Protein AF-A0A9W6S9U0-F1 (afdb_monomer)

Foldseek 3Di:
DDDDDDDDPPPPPPPCLPDQDVVLQVVLVVQLVVLVVVPPRSPVVNVPGDDRSD

Structure (mmCIF, N/CA/C/O backbone):
data_AF-A0A9W6S9U0-F1
#
_entry.id   AF-A0A9W6S9U0-F1
#
loop_
_atom_site.group_PDB
_atom_site.id
_atom_site.type_symbol
_atom_site.label_atom_id
_atom_site.label_alt_id
_atom_site.label_comp_id
_atom_site.label_asym_id
_atom_site.label_entity_id
_atom_site.label_seq_id
_atom_site.pdbx_PDB_ins_code
_atom_site.Cartn_x
_atom_site.Cartn_y
_atom_site.Cartn_z
_atom_site.occupancy
_atom_site.B_iso_or_equiv
_atom_site.auth_seq_id
_atom_site.auth_comp_id
_atom_site.auth_asym_id
_atom_si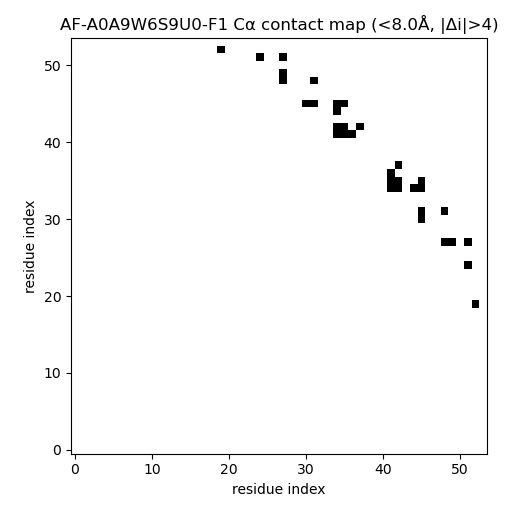te.auth_atom_id
_atom_site.pdbx_PDB_model_num
ATOM 1 N N . MET A 1 1 ? 57.213 -3.678 7.340 1.00 50.72 1 MET A N 1
ATOM 2 C CA . MET A 1 1 ? 56.295 -3.158 8.373 1.00 50.72 1 MET A CA 1
ATOM 3 C C . MET A 1 1 ? 56.103 -1.685 8.076 1.00 50.72 1 MET A C 1
ATOM 5 O O . MET A 1 1 ? 56.822 -0.847 8.601 1.00 50.72 1 MET A O 1
ATOM 9 N N . ASP A 1 2 ? 55.191 -1.417 7.153 1.00 51.59 2 ASP A N 1
ATOM 10 C CA . ASP A 1 2 ? 54.655 -0.110 6.794 1.00 51.59 2 ASP A CA 1
ATOM 11 C C . ASP A 1 2 ? 53.184 -0.095 7.225 1.00 51.59 2 ASP A C 1
ATOM 13 O O . ASP A 1 2 ? 52.478 -1.102 7.147 1.00 51.59 2 ASP A O 1
ATOM 17 N N . SER A 1 3 ? 52.783 1.009 7.841 1.00 51.00 3 SER A N 1
ATOM 18 C CA . SER A 1 3 ? 51.510 1.140 8.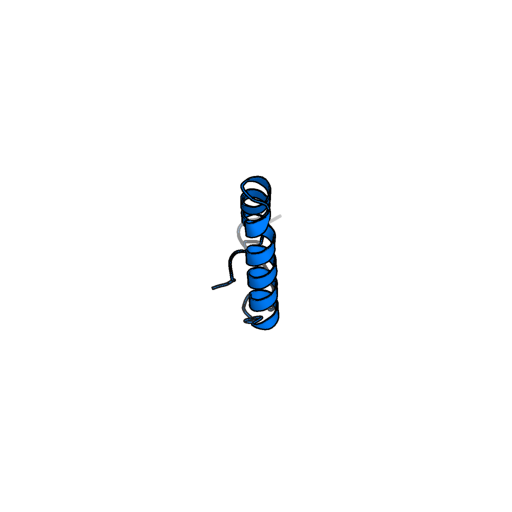536 1.00 51.00 3 SER A CA 1
ATOM 19 C C . SER A 1 3 ? 50.381 1.474 7.571 1.00 51.00 3 SER A C 1
ATOM 21 O O . SER A 1 3 ? 50.507 2.365 6.734 1.00 51.00 3 SER A O 1
ATOM 23 N N . SER A 1 4 ? 49.256 0.793 7.788 1.00 59.41 4 SER A N 1
ATOM 24 C CA . SER A 1 4 ? 47.907 1.114 7.332 1.00 59.41 4 SER A CA 1
ATOM 25 C C . SER A 1 4 ? 47.612 2.609 7.242 1.00 59.41 4 SER A C 1
ATOM 27 O O . SER A 1 4 ? 47.917 3.347 8.176 1.00 59.41 4 SER A O 1
ATOM 29 N N . SER A 1 5 ? 46.848 3.008 6.224 1.00 64.19 5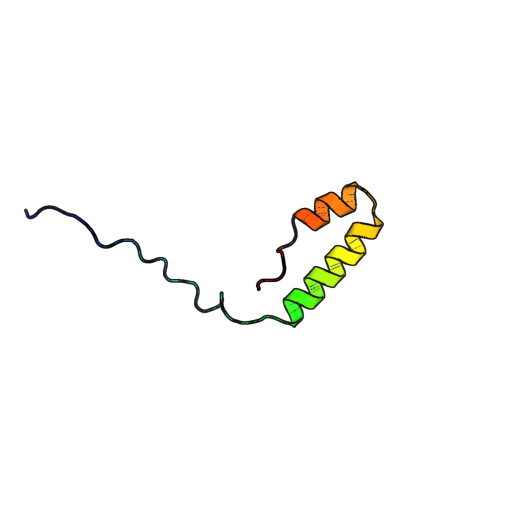 SER A N 1
ATOM 30 C CA . SER A 1 5 ? 45.577 3.725 6.411 1.00 64.19 5 SER A CA 1
ATOM 31 C C . SER A 1 5 ? 44.981 4.129 5.061 1.00 64.19 5 SER A C 1
ATOM 33 O O . SER A 1 5 ? 45.687 4.620 4.189 1.00 64.19 5 SER A O 1
ATOM 35 N N . SER A 1 6 ? 43.655 4.026 4.969 1.00 58.84 6 SER A N 1
ATOM 36 C CA . SER A 1 6 ? 42.802 4.755 4.021 1.00 58.84 6 SER A CA 1
ATOM 37 C C . SER A 1 6 ? 42.706 4.215 2.592 1.00 58.84 6 SER A C 1
ATOM 39 O O . SER A 1 6 ? 43.235 4.767 1.636 1.00 58.84 6 SER A O 1
ATOM 41 N N . GLY A 1 7 ? 41.862 3.200 2.449 1.00 47.53 7 GLY A N 1
ATOM 42 C CA . GLY A 1 7 ? 40.986 3.046 1.295 1.00 47.53 7 GLY A CA 1
ATOM 43 C C . GLY A 1 7 ? 39.673 2.512 1.837 1.00 47.53 7 GLY A C 1
ATOM 44 O O . GLY A 1 7 ? 39.628 1.369 2.280 1.00 47.53 7 GLY A O 1
ATOM 45 N N . ALA A 1 8 ? 38.663 3.376 1.935 1.00 49.31 8 ALA A N 1
ATOM 46 C CA . ALA A 1 8 ? 37.336 3.031 2.419 1.00 49.31 8 ALA A CA 1
ATOM 47 C C . ALA A 1 8 ? 36.857 1.727 1.768 1.00 49.31 8 ALA A C 1
ATOM 49 O O . ALA A 1 8 ? 37.111 1.505 0.583 1.00 49.31 8 ALA A O 1
ATOM 50 N N . ALA A 1 9 ? 36.156 0.887 2.532 1.00 52.75 9 ALA A N 1
ATOM 51 C CA . ALA A 1 9 ? 35.298 -0.131 1.952 1.00 52.75 9 ALA A CA 1
ATOM 52 C C . ALA A 1 9 ? 34.274 0.618 1.092 1.00 52.75 9 ALA A C 1
ATOM 54 O O . ALA A 1 9 ? 33.256 1.093 1.590 1.00 52.75 9 ALA A O 1
ATOM 55 N N . GLY A 1 10 ? 34.620 0.839 -0.177 1.00 44.50 10 GLY A N 1
ATOM 56 C CA . GLY A 1 10 ? 33.697 1.303 -1.185 1.00 44.50 10 GLY A CA 1
ATOM 57 C C . GLY A 1 10 ? 32.628 0.242 -1.215 1.00 44.50 10 GLY A C 1
ATOM 58 O O . GLY A 1 10 ? 32.896 -0.878 -1.647 1.00 44.50 10 GLY A O 1
ATOM 59 N N . SER A 1 11 ? 31.475 0.573 -0.634 1.00 51.59 11 SER A N 1
ATOM 60 C CA . SER A 1 11 ? 30.253 -0.184 -0.810 1.00 51.59 11 SER A CA 1
ATOM 61 C C . SER A 1 11 ? 30.179 -0.463 -2.298 1.00 51.59 11 SER A C 1
ATOM 63 O O . SER A 1 11 ? 30.079 0.472 -3.094 1.00 51.59 11 SER A O 1
ATOM 65 N N . VAL A 1 12 ? 30.368 -1.726 -2.671 1.00 48.28 12 VAL A N 1
ATOM 66 C CA . VAL A 1 12 ? 30.026 -2.205 -4.000 1.00 48.28 12 VAL A CA 1
ATOM 67 C C . VAL A 1 12 ? 28.526 -1.978 -4.042 1.00 48.28 12 VAL A C 1
ATOM 69 O O . VAL A 1 12 ? 27.779 -2.750 -3.451 1.00 48.28 12 VAL A O 1
ATOM 72 N N . GLY A 1 13 ? 28.122 -0.806 -4.542 1.00 53.47 13 GLY A N 1
ATOM 73 C CA . GLY A 1 13 ? 26.724 -0.471 -4.743 1.00 53.47 13 GLY A CA 1
ATOM 74 C C . GLY A 1 13 ? 26.153 -1.601 -5.570 1.00 53.47 1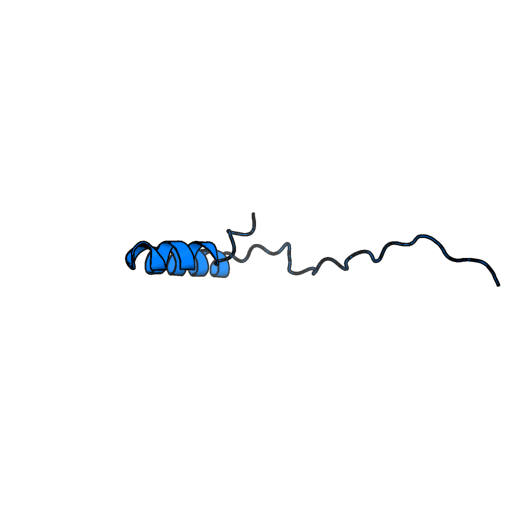3 GLY A C 1
ATOM 75 O O . GLY A 1 13 ? 26.745 -1.958 -6.593 1.00 53.47 13 GLY A O 1
ATOM 76 N N . ASP A 1 14 ? 25.107 -2.229 -5.047 1.00 53.75 14 ASP A N 1
ATOM 77 C CA . ASP A 1 14 ? 24.426 -3.304 -5.740 1.00 53.75 14 ASP A CA 1
ATOM 78 C C . ASP A 1 14 ? 24.014 -2.737 -7.109 1.00 53.75 14 ASP A C 1
ATOM 80 O O . ASP A 1 14 ? 23.304 -1.733 -7.155 1.00 53.75 14 ASP A O 1
ATOM 84 N N . PRO A 1 15 ? 24.514 -3.267 -8.237 1.00 54.91 15 PRO A N 1
ATOM 85 C CA . PRO A 1 15 ? 24.211 -2.704 -9.552 1.00 54.91 15 PRO A CA 1
ATOM 86 C C . PRO A 1 15 ? 22.720 -2.831 -9.917 1.00 54.91 15 PRO A C 1
ATOM 88 O O . PRO A 1 15 ? 22.294 -2.260 -10.918 1.00 54.91 15 PRO A O 1
ATOM 91 N N . ASP A 1 16 ? 21.939 -3.551 -9.105 1.00 57.03 16 ASP A N 1
ATOM 92 C CA . ASP A 1 16 ? 20.482 -3.650 -9.193 1.00 57.03 16 ASP A CA 1
ATOM 93 C C . ASP A 1 16 ? 19.728 -2.501 -8.486 1.00 57.03 16 ASP A C 1
ATOM 95 O O . ASP A 1 16 ? 18.528 -2.353 -8.710 1.00 57.03 16 ASP A O 1
ATOM 99 N N . ASP A 1 17 ? 20.389 -1.660 -7.678 1.00 56.59 17 ASP A N 1
ATOM 100 C CA . ASP A 1 17 ? 19.724 -0.609 -6.876 1.00 56.59 17 ASP A CA 1
ATOM 101 C C . ASP A 1 17 ? 19.252 0.600 -7.721 1.00 56.59 17 ASP A C 1
ATOM 103 O O . ASP A 1 17 ? 18.479 1.432 -7.253 1.00 56.59 17 ASP A O 1
ATOM 107 N N . GLU A 1 18 ? 19.683 0.697 -8.986 1.00 56.53 18 GLU A N 1
ATOM 108 C CA . GLU A 1 18 ? 19.296 1.767 -9.927 1.00 56.53 18 GLU A CA 1
ATOM 109 C C . GLU A 1 18 ? 18.366 1.289 -11.060 1.00 56.53 18 GLU A C 1
ATOM 111 O O . GLU A 1 18 ? 18.143 2.010 -12.038 1.00 56.53 18 GLU A O 1
ATOM 116 N N . HIS A 1 19 ? 17.806 0.077 -10.972 1.00 59.47 19 HIS A N 1
ATOM 117 C CA . HIS A 1 19 ? 16.871 -0.416 -11.982 1.00 59.47 19 HIS A CA 1
ATOM 118 C C . HIS A 1 19 ? 15.416 -0.138 -11.572 1.00 59.47 19 HIS A C 1
ATOM 120 O O . HIS A 1 19 ? 14.902 -0.799 -10.668 1.00 59.47 19 HIS A O 1
ATOM 126 N N . PRO A 1 20 ? 14.695 0.783 -12.250 1.00 63.31 20 PRO A N 1
ATOM 127 C CA . PRO A 1 20 ? 13.292 1.024 -11.942 1.00 63.31 20 PRO A CA 1
ATOM 128 C C . PRO A 1 20 ? 12.508 -0.278 -12.132 1.00 63.31 20 PRO A C 1
ATOM 130 O O . PRO A 1 20 ? 12.482 -0.844 -13.230 1.00 63.31 20 PRO A O 1
ATOM 133 N N . ASN A 1 21 ? 11.874 -0.759 -11.060 1.00 71.06 21 ASN A N 1
ATOM 134 C CA . ASN A 1 21 ? 11.039 -1.955 -11.067 1.00 71.06 21 ASN A CA 1
ATOM 135 C C . ASN A 1 21 ? 9.553 -1.554 -11.041 1.00 71.06 21 ASN A C 1
ATOM 137 O O . ASN A 1 21 ? 8.900 -1.642 -9.998 1.00 71.06 21 ASN A O 1
ATOM 141 N N . PRO A 1 22 ? 8.971 -1.171 -12.196 1.00 73.69 22 PRO A N 1
ATOM 142 C CA . PRO A 1 22 ? 7.604 -0.653 -12.258 1.00 73.69 22 PRO A CA 1
ATOM 143 C C . PRO A 1 22 ? 6.556 -1.676 -11.799 1.00 73.69 22 PRO A C 1
ATOM 145 O O . PRO A 1 22 ? 5.456 -1.310 -11.382 1.00 73.69 22 PRO A O 1
ATOM 148 N N . VAL A 1 23 ? 6.876 -2.973 -11.885 1.00 81.62 23 VAL A N 1
ATOM 149 C CA . VAL A 1 23 ? 6.006 -4.047 -11.393 1.00 81.62 23 VAL A CA 1
ATOM 150 C C . VAL A 1 23 ? 6.065 -4.119 -9.869 1.00 81.62 23 VAL A C 1
ATOM 152 O O . VAL A 1 23 ? 5.016 -4.212 -9.232 1.00 81.62 23 VAL A O 1
ATOM 155 N N . GLY A 1 24 ? 7.265 -4.041 -9.288 1.00 80.88 24 GLY A N 1
ATOM 156 C CA . GLY A 1 24 ? 7.470 -3.982 -7.841 1.00 80.88 24 GLY A CA 1
ATOM 157 C C . GLY A 1 24 ? 6.705 -2.820 -7.209 1.00 80.88 24 GLY A C 1
ATOM 158 O O . GLY A 1 24 ? 5.920 -3.040 -6.286 1.00 80.88 24 GLY A O 1
ATOM 159 N N . ASP A 1 25 ? 6.819 -1.626 -7.787 1.00 81.12 25 ASP A N 1
ATOM 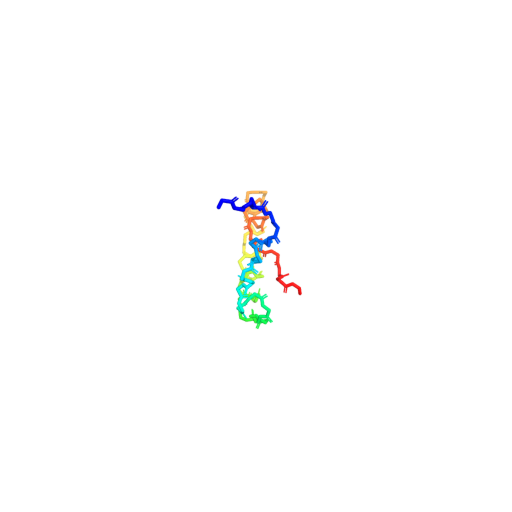160 C CA . ASP A 1 25 ? 6.130 -0.423 -7.308 1.00 81.12 25 ASP A CA 1
ATOM 161 C C . ASP A 1 25 ? 4.604 -0.573 -7.348 1.00 81.12 25 ASP A C 1
ATOM 163 O O . ASP A 1 25 ? 3.894 -0.287 -6.376 1.00 81.12 25 ASP A O 1
ATOM 167 N N . ALA A 1 26 ? 4.072 -1.106 -8.454 1.00 85.88 26 ALA A N 1
ATOM 168 C CA . ALA A 1 26 ? 2.642 -1.356 -8.595 1.00 85.88 26 ALA A CA 1
ATOM 169 C C . ALA A 1 26 ? 2.120 -2.362 -7.552 1.00 85.88 26 ALA A C 1
ATOM 171 O O . ALA A 1 26 ? 1.027 -2.174 -7.003 1.00 85.88 26 ALA A O 1
ATOM 172 N N . VAL A 1 27 ? 2.899 -3.408 -7.249 1.00 87.75 27 VAL A N 1
ATOM 173 C CA . VAL A 1 27 ? 2.568 -4.400 -6.216 1.00 87.75 27 VAL A CA 1
ATOM 174 C C . VAL A 1 27 ? 2.584 -3.757 -4.832 1.00 87.75 27 VAL A C 1
ATOM 176 O O . VAL A 1 27 ? 1.592 -3.873 -4.110 1.00 87.75 27 VAL A O 1
ATOM 179 N N . VAL A 1 28 ? 3.641 -3.024 -4.475 1.00 87.50 28 VAL A N 1
ATOM 180 C CA . VAL A 1 28 ? 3.764 -2.327 -3.182 1.00 87.50 28 VAL A CA 1
ATOM 181 C C . VAL A 1 28 ? 2.594 -1.363 -2.969 1.00 87.50 28 VAL A C 1
ATOM 183 O O . VAL A 1 28 ? 1.947 -1.378 -1.918 1.00 87.50 28 VAL A O 1
ATOM 186 N N . LYS A 1 29 ? 2.231 -0.593 -3.998 1.00 87.25 29 LYS A N 1
ATOM 187 C CA . LYS A 1 29 ? 1.077 0.315 -3.982 1.00 87.25 29 LYS A CA 1
ATOM 188 C C . LYS A 1 29 ? -0.254 -0.417 -3.806 1.00 87.25 29 LYS A C 1
ATOM 190 O O . LYS A 1 29 ? -1.127 0.045 -3.063 1.00 87.25 29 LYS A O 1
ATOM 195 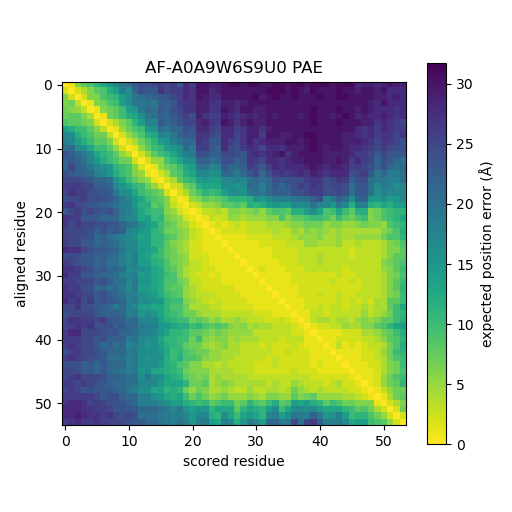N N . GLY A 1 30 ? -0.419 -1.562 -4.466 1.00 90.00 30 GLY A N 1
ATOM 196 C CA . GLY A 1 30 ? -1.583 -2.432 -4.307 1.00 90.00 30 GLY A CA 1
ATOM 197 C C . GLY A 1 30 ? -1.713 -2.961 -2.879 1.00 90.00 30 GLY A C 1
ATOM 198 O O . GLY A 1 30 ? -2.780 -2.839 -2.273 1.00 90.00 30 GLY A O 1
ATOM 199 N N . VAL A 1 31 ? -0.617 -3.474 -2.317 1.00 89.62 31 VAL A N 1
ATOM 200 C CA . VAL A 1 31 ? -0.565 -3.982 -0.940 1.00 89.62 31 VAL A CA 1
ATOM 201 C C . VAL A 1 31 ? -0.851 -2.858 0.056 1.00 89.62 31 VAL A C 1
ATOM 203 O O . VAL A 1 31 ? -1.729 -3.022 0.899 1.00 89.62 31 VAL A O 1
ATOM 206 N N . ARG A 1 32 ? -0.229 -1.680 -0.093 1.00 89.94 32 ARG A N 1
ATOM 207 C CA . ARG A 1 32 ? -0.492 -0.496 0.747 1.00 89.94 32 ARG A CA 1
ATOM 208 C C . ARG A 1 32 ? -1.978 -0.115 0.746 1.00 89.94 32 ARG A C 1
ATOM 210 O O . ARG A 1 32 ? -2.569 0.120 1.797 1.00 89.94 32 ARG A O 1
ATOM 217 N N . LYS A 1 33 ? -2.624 -0.130 -0.427 1.00 89.81 33 LYS A N 1
ATOM 218 C CA . LYS A 1 33 ? -4.062 0.156 -0.569 1.00 89.81 33 LYS A CA 1
ATOM 219 C C . LYS A 1 33 ? -4.949 -0.882 0.121 1.00 89.81 33 LYS A C 1
ATOM 221 O O . LYS A 1 33 ? -6.001 -0.521 0.644 1.00 89.81 33 LYS A O 1
ATOM 226 N N . VAL A 1 34 ? -4.564 -2.156 0.089 1.00 90.81 34 VAL A N 1
ATOM 227 C CA . VAL A 1 34 ? -5.283 -3.234 0.781 1.00 90.81 34 VAL A CA 1
ATOM 228 C C . VAL A 1 34 ? -5.105 -3.102 2.291 1.00 90.81 34 VAL A C 1
ATOM 230 O O . VAL A 1 34 ? -6.101 -3.136 3.008 1.00 90.81 34 VAL A O 1
ATOM 233 N N . LEU A 1 35 ? -3.876 -2.875 2.760 1.00 89.31 35 LEU A N 1
ATOM 234 C CA . LEU A 1 35 ? -3.558 -2.707 4.175 1.00 89.31 35 LEU A CA 1
ATOM 235 C C . LEU A 1 35 ? -4.316 -1.526 4.789 1.00 89.31 35 LEU A C 1
ATOM 237 O O . LEU A 1 35 ? -4.974 -1.710 5.805 1.00 89.31 35 LEU A O 1
ATOM 241 N N . ASN A 1 36 ? -4.390 -0.373 4.121 1.00 88.06 36 ASN A N 1
ATOM 242 C CA . ASN A 1 36 ? -5.147 0.783 4.623 1.00 88.06 36 ASN A CA 1
ATOM 243 C C . ASN A 1 36 ? -6.653 0.517 4.835 1.00 88.06 36 ASN A C 1
ATOM 245 O O . ASN A 1 36 ? -7.311 1.254 5.567 1.00 88.06 36 ASN A O 1
ATOM 249 N N . LYS A 1 37 ? -7.231 -0.544 4.249 1.00 92.44 37 LYS A N 1
ATOM 250 C CA . LYS A 1 37 ? -8.630 -0.926 4.524 1.00 92.44 37 LYS A CA 1
ATOM 251 C C . LYS A 1 37 ? -8.833 -1.583 5.890 1.00 92.44 37 LYS A C 1
ATOM 253 O O . LYS A 1 37 ? -9.969 -1.665 6.345 1.00 92.44 37 LYS A O 1
ATOM 258 N N . PHE A 1 38 ? -7.765 -2.037 6.542 1.00 89.19 38 PHE A N 1
ATOM 259 C CA . PHE A 1 38 ? -7.812 -2.684 7.856 1.00 89.19 38 PHE A CA 1
ATOM 260 C C . PHE A 1 38 ? -7.726 -1.684 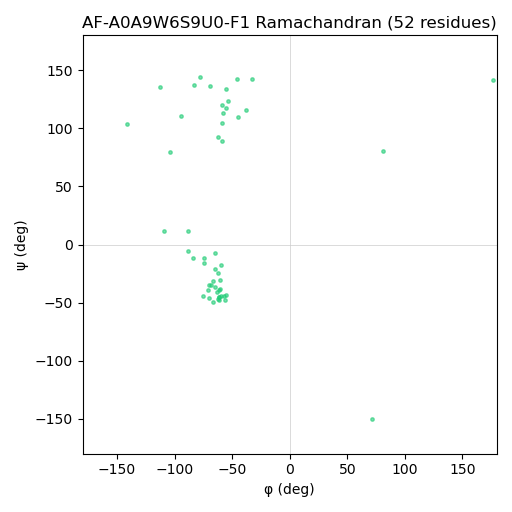9.024 1.00 89.19 38 PHE A C 1
ATOM 262 O O . PHE A 1 38 ? -7.553 -2.086 10.175 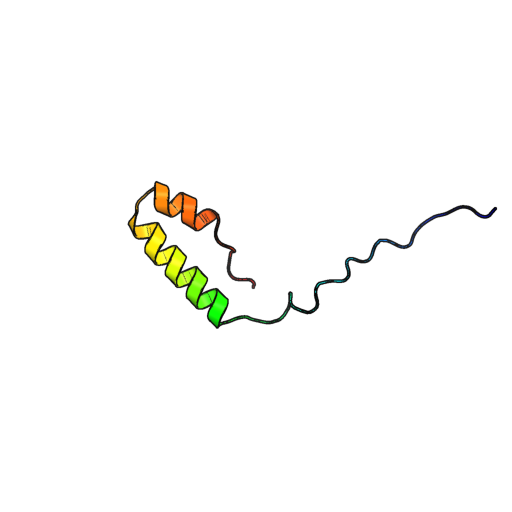1.00 89.19 38 PHE A O 1
ATOM 269 N N . GLY A 1 39 ? -7.862 -0.381 8.750 1.00 88.50 39 GLY A N 1
ATOM 270 C CA . GLY A 1 39 ? -7.839 0.665 9.770 1.00 88.50 39 GLY A CA 1
ATOM 271 C C . GLY A 1 39 ? -6.435 0.893 10.355 1.00 88.50 39 GLY A C 1
ATOM 272 O O . GLY A 1 39 ? -5.445 0.644 9.667 1.00 88.50 39 GLY A O 1
ATOM 273 N N . PRO A 1 40 ? -6.316 1.319 11.627 1.00 88.50 40 PRO A N 1
ATOM 274 C CA . PRO A 1 40 ? -5.041 1.769 12.206 1.00 88.50 40 PRO A CA 1
ATOM 275 C C . PRO A 1 40 ? -3.935 0.704 12.223 1.00 88.50 40 PRO A C 1
ATOM 277 O O . PRO A 1 40 ? -2.751 1.017 12.140 1.00 88.50 40 PRO A O 1
ATOM 280 N N . ALA A 1 41 ? -4.307 -0.575 12.339 1.00 86.44 41 ALA A N 1
ATOM 281 C CA . ALA A 1 41 ? -3.352 -1.682 12.270 1.00 86.44 41 ALA A CA 1
ATOM 282 C C . ALA A 1 41 ? -2.803 -1.872 10.847 1.00 86.44 41 ALA A C 1
ATOM 284 O O . ALA A 1 41 ? -1.637 -2.211 10.662 1.00 86.44 41 ALA A O 1
ATOM 285 N N . GLY A 1 42 ? -3.648 -1.626 9.849 1.00 88.88 42 GLY A N 1
ATOM 286 C CA . GLY A 1 42 ? -3.287 -1.661 8.444 1.00 88.88 42 GLY A CA 1
ATOM 287 C C . GLY A 1 42 ? -2.394 -0.499 8.022 1.00 88.88 42 GLY A C 1
ATOM 288 O O . GLY A 1 42 ? -1.436 -0.714 7.288 1.00 88.88 42 GLY A O 1
ATOM 289 N N . GLU A 1 43 ? -2.648 0.702 8.545 1.00 87.94 43 GLU A N 1
ATOM 290 C CA . GLU A 1 43 ? -1.779 1.868 8.335 1.00 87.94 43 GLU A CA 1
ATOM 291 C C . GLU A 1 43 ? -0.369 1.622 8.890 1.00 87.94 43 GLU A C 1
ATOM 293 O O . GLU A 1 43 ? 0.608 1.802 8.169 1.00 87.94 43 GLU A O 1
ATOM 298 N N . LYS A 1 44 ? -0.248 1.076 10.108 1.00 88.75 44 LYS A N 1
ATOM 299 C CA . LYS A 1 44 ? 1.060 0.685 10.668 1.00 88.75 44 LYS A CA 1
ATOM 300 C C . LYS A 1 44 ? 1.779 -0.374 9.835 1.00 88.75 44 LYS A C 1
ATOM 302 O O . LYS A 1 44 ? 2.991 -0.330 9.684 1.00 88.75 44 LYS A O 1
ATOM 307 N N . ALA A 1 45 ? 1.047 -1.345 9.291 1.00 86.19 45 ALA A N 1
ATOM 308 C CA . ALA A 1 45 ? 1.640 -2.350 8.413 1.00 86.19 45 ALA A CA 1
ATOM 309 C C . ALA A 1 45 ? 2.101 -1.743 7.074 1.00 86.19 45 ALA A C 1
ATOM 311 O O . ALA A 1 45 ? 3.119 -2.159 6.526 1.00 86.19 45 ALA A O 1
ATOM 312 N N . ALA A 1 46 ? 1.373 -0.750 6.558 1.00 86.75 46 ALA A N 1
ATOM 313 C CA . ALA A 1 46 ? 1.722 -0.018 5.347 1.00 86.75 46 ALA A CA 1
ATOM 314 C C . ALA A 1 46 ? 2.996 0.834 5.499 1.00 86.75 46 ALA A C 1
ATOM 316 O O . ALA A 1 46 ? 3.724 0.975 4.519 1.00 86.75 46 ALA A O 1
ATOM 317 N N . GLU A 1 47 ? 3.285 1.347 6.700 1.00 86.31 47 GLU A N 1
ATOM 318 C CA . GLU A 1 47 ? 4.526 2.077 7.026 1.00 86.31 47 GLU A CA 1
ATOM 319 C C . GLU A 1 47 ? 5.788 1.201 6.936 1.00 86.31 47 GLU A C 1
ATOM 321 O O . GLU A 1 47 ? 6.889 1.719 6.784 1.00 86.31 47 GLU A O 1
ATOM 326 N N . HIS A 1 48 ? 5.646 -0.127 7.010 1.00 85.94 48 HIS A N 1
ATOM 327 C CA . HIS A 1 48 ? 6.763 -1.068 6.881 1.00 85.94 48 HIS A CA 1
ATOM 328 C C . HIS A 1 48 ? 7.055 -1.492 5.437 1.00 85.94 48 HIS A C 1
ATOM 330 O O . HIS A 1 48 ? 8.014 -2.227 5.197 1.00 85.94 48 HIS A O 1
AT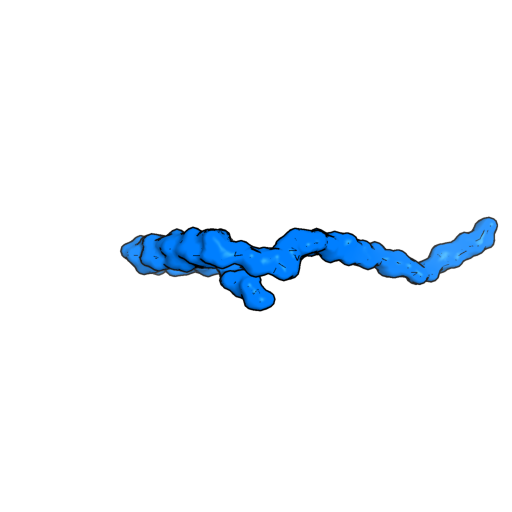OM 336 N N . LEU A 1 49 ? 6.227 -1.078 4.476 1.00 82.31 49 LEU A N 1
ATOM 337 C CA . LEU A 1 49 ? 6.497 -1.328 3.066 1.00 82.31 49 LEU A CA 1
ATOM 338 C C . LEU A 1 49 ? 7.546 -0.336 2.555 1.00 82.31 49 LEU A C 1
ATOM 340 O O . LEU A 1 49 ? 7.487 0.829 2.948 1.00 82.31 49 LEU A O 1
ATOM 344 N N . PRO A 1 50 ? 8.448 -0.758 1.649 1.00 76.75 50 PRO A N 1
ATOM 345 C CA . PRO A 1 50 ? 9.397 0.159 1.034 1.00 76.75 50 PRO A CA 1
ATOM 346 C C . PRO A 1 50 ? 8.639 1.321 0.386 1.00 76.75 50 PRO A C 1
ATOM 348 O O . PRO A 1 50 ? 7.612 1.120 -0.271 1.00 76.75 50 PRO A O 1
ATOM 351 N N . ASP A 1 51 ? 9.109 2.541 0.623 1.00 68.69 51 ASP A N 1
ATOM 352 C CA . ASP A 1 51 ? 8.664 3.684 -0.162 1.00 68.69 51 ASP A CA 1
ATOM 353 C C . ASP A 1 51 ? 9.227 3.519 -1.577 1.00 68.69 51 ASP A C 1
ATOM 355 O O . ASP A 1 51 ? 10.373 3.090 -1.711 1.00 68.69 51 ASP A O 1
ATOM 359 N N . GLU A 1 52 ? 8.398 3.776 -2.603 1.00 58.53 52 GLU A N 1
ATOM 360 C CA . GLU A 1 52 ? 8.788 3.716 -4.025 1.00 58.53 52 GLU A CA 1
ATOM 361 C C . GLU A 1 52 ? 10.220 4.255 -4.166 1.00 58.53 52 GLU A C 1
ATOM 363 O O . GLU A 1 52 ? 10.470 5.419 -3.828 1.00 58.53 52 GLU A O 1
ATOM 368 N N . GLN A 1 53 ? 11.156 3.388 -4.583 1.00 53.34 53 GLN A N 1
ATOM 369 C CA . GLN A 1 53 ? 12.527 3.798 -4.875 1.00 53.34 53 GLN A CA 1
ATOM 370 C C . GLN A 1 53 ? 12.423 4.876 -5.958 1.00 53.34 53 GLN A C 1
ATOM 372 O O . GLN A 1 53 ? 11.903 4.632 -7.046 1.00 53.34 53 GLN A O 1
ATOM 377 N N . ARG A 1 54 ? 12.793 6.103 -5.595 1.00 46.19 54 ARG A N 1
ATOM 378 C CA . ARG A 1 54 ? 12.716 7.275 -6.466 1.00 46.19 54 ARG A CA 1
ATOM 379 C C . ARG A 1 54 ? 13.906 7.354 -7.398 1.00 46.19 54 ARG A C 1
ATOM 381 O O . ARG A 1 54 ? 15.028 7.169 -6.882 1.00 46.19 54 ARG A O 1
#

Secondary structure (DSSP, 8-state):
--------------TTTTS--HHHHHHHHHHHHHHGGGTHHHHHHHTTSPP---

Sequence (54 aa):
MDSSSSGAAGSVGDPDDEHPNPVGDAVVKGVRKVLNKFGPAGEKAAEHLPDEQR

Mean predicted aligned error: 13.9 Å

Radius of gyration: 19.35 Å; Cα contacts (8 Å, |Δi|>4): 17; chains: 1; bounding box: 65×12×24 Å

Solvent-accessible surface area (backbone atoms only — not comparable to full-atom values): 3597 Å² total; per-residue (Å²): 143,78,81,87,82,88,76,76,86,69,74,77,69,62,86,69,79,80,57,88,51,72,66,58,46,53,48,50,53,50,50,38,59,56,28,49,71,62,44,75,67,15,45,58,56,37,70,73,50,81,73,72,88,124

Organism: NCBI:txid478107

pLDDT: mean 72.05, std 16.45, range [44.5, 92.44]